Protein AF-A0A3B0Y529-F1 (afdb_monomer_lite)

InterPro domains:
  IPR025311 Domain of unknown function DUF4166 [PF13761] (32-137)

Secondary structure (DSSP, 8-state):
------PPP-------HHHHHHHHHGGGGGGS-HHHHHHHTS-PBTTB-EEEEEEEEEE---HHHHHHHHHHHHHHTTSS----EEEEEEEEEEEE-TT--PEEEEEEE--TTSPPEEEEEEEEE-TTS-EEEEE--

pLDDT: mean 85.36, std 16.13, range [35.28, 98.12]

Structure (mmCIF, N/CA/C/O backbone):
data_AF-A0A3B0Y529-F1
#
_entry.id   AF-A0A3B0Y529-F1
#
loop_
_atom_site.group_PDB
_atom_site.id
_atom_site.type_symbol
_atom_site.label_atom_id
_atom_site.label_alt_id
_atom_site.label_comp_id
_atom_site.label_asym_id
_atom_site.label_entity_id
_atom_site.label_seq_id
_atom_site.pdbx_PDB_ins_code
_atom_site.Cartn_x
_atom_site.Cartn_y
_atom_site.Cartn_z
_atom_site.occupancy
_atom_site.B_iso_or_equiv
_atom_site.auth_seq_id
_atom_site.auth_comp_id
_atom_site.auth_asym_id
_atom_site.auth_atom_id
_atom_site.pdbx_PDB_model_num
ATOM 1 N N . MET A 1 1 ? -12.968 -4.642 52.855 1.00 40.06 1 MET A N 1
ATOM 2 C CA . MET A 1 1 ? -12.177 -4.192 51.692 1.00 40.06 1 MET A CA 1
ATOM 3 C C . MET A 1 1 ? -12.704 -4.955 50.492 1.00 40.06 1 MET A C 1
ATOM 5 O O . MET A 1 1 ? -12.480 -6.152 50.424 1.00 40.06 1 MET A O 1
ATOM 9 N N . ASN A 1 2 ? -13.496 -4.308 49.635 1.00 35.38 2 ASN A N 1
ATOM 10 C CA . ASN A 1 2 ? -13.978 -4.926 48.401 1.00 35.38 2 ASN A CA 1
ATOM 11 C C . ASN A 1 2 ? -12.919 -4.696 47.325 1.00 35.38 2 ASN A C 1
ATOM 13 O O . ASN A 1 2 ? -12.837 -3.607 46.757 1.00 35.38 2 ASN A O 1
ATOM 17 N N . GLU A 1 3 ? -12.084 -5.702 47.080 1.00 35.28 3 GLU A N 1
ATOM 18 C CA . GLU A 1 3 ? -11.206 -5.716 45.917 1.00 35.28 3 GLU A CA 1
ATOM 19 C C . GLU A 1 3 ? -12.074 -5.874 44.671 1.00 35.28 3 GLU A C 1
ATOM 21 O O . GLU A 1 3 ? -12.648 -6.925 44.396 1.00 35.28 3 GLU A O 1
ATOM 26 N N . THR A 1 4 ? -12.221 -4.776 43.937 1.00 38.34 4 THR A N 1
ATOM 27 C CA . THR A 1 4 ? -12.821 -4.805 42.607 1.00 38.34 4 THR A CA 1
ATOM 28 C C . THR A 1 4 ? -11.757 -5.381 41.684 1.00 38.34 4 THR A C 1
ATOM 30 O O . THR A 1 4 ? -10.865 -4.658 41.238 1.00 38.34 4 THR A O 1
ATOM 33 N N . VAL A 1 5 ? -11.804 -6.693 41.454 1.00 41.91 5 VAL A N 1
ATOM 34 C CA . VAL A 1 5 ? -10.993 -7.347 40.425 1.00 41.91 5 VAL A CA 1
ATOM 35 C C . VAL A 1 5 ? -11.434 -6.755 39.089 1.00 41.91 5 VAL A C 1
ATOM 37 O O . VAL A 1 5 ? -12.490 -7.093 38.562 1.00 41.91 5 VAL A O 1
ATOM 40 N N . ARG A 1 6 ? -10.662 -5.796 38.571 1.00 41.47 6 ARG A N 1
ATOM 41 C CA . ARG A 1 6 ? -10.779 -5.377 37.176 1.00 41.47 6 ARG A CA 1
ATOM 42 C C . ARG A 1 6 ? -10.318 -6.564 36.344 1.00 41.47 6 ARG A C 1
ATOM 44 O O . ARG A 1 6 ? -9.131 -6.885 36.364 1.00 41.47 6 ARG A O 1
ATOM 51 N N . GLU A 1 7 ? -11.252 -7.217 35.660 1.00 37.94 7 GLU A N 1
ATOM 52 C CA . GLU A 1 7 ? -10.909 -8.143 34.584 1.00 37.94 7 GLU A CA 1
ATOM 53 C C . GLU A 1 7 ? -9.911 -7.445 33.649 1.00 37.94 7 GLU A C 1
ATOM 55 O O . GLU A 1 7 ? -10.130 -6.281 33.282 1.00 37.94 7 GLU A O 1
ATOM 60 N N . PRO A 1 8 ? -8.784 -8.091 33.300 1.00 41.28 8 PRO A N 1
ATOM 61 C CA . PRO A 1 8 ? -7.896 -7.539 32.298 1.00 41.28 8 PRO A CA 1
ATOM 62 C C . PRO A 1 8 ? -8.704 -7.393 31.010 1.00 41.28 8 PRO A C 1
ATOM 64 O O . PRO A 1 8 ? -9.322 -8.352 30.550 1.00 41.28 8 PRO A O 1
ATOM 67 N N . ALA A 1 9 ? -8.724 -6.176 30.461 1.00 43.22 9 ALA A N 1
ATOM 68 C CA . ALA A 1 9 ? -9.274 -5.918 29.141 1.00 43.22 9 ALA A CA 1
ATOM 69 C C . ALA A 1 9 ? -8.711 -6.966 28.178 1.00 43.22 9 ALA A C 1
ATOM 71 O O . ALA A 1 9 ? -7.497 -7.167 28.127 1.00 43.22 9 ALA A O 1
ATOM 72 N N . ASP A 1 10 ? -9.612 -7.657 27.491 1.00 40.00 10 ASP A N 1
ATOM 73 C CA . ASP A 1 10 ? -9.324 -8.719 26.543 1.00 40.00 10 ASP A CA 1
ATOM 74 C C . ASP A 1 10 ? -8.161 -8.330 25.607 1.00 40.00 10 ASP A C 1
ATOM 76 O O . ASP A 1 10 ? -8.292 -7.480 24.728 1.00 40.00 10 ASP A O 1
ATOM 80 N N . LEU A 1 11 ? -6.990 -8.927 25.844 1.00 44.16 11 LEU A N 1
ATOM 81 C CA . LEU A 1 11 ? -5.761 -8.735 25.068 1.00 44.16 11 LEU A CA 1
ATOM 82 C C . LEU A 1 11 ? -5.727 -9.628 23.811 1.00 44.16 11 LEU A C 1
ATOM 84 O O . LEU A 1 11 ? -4.655 -9.825 23.242 1.00 44.16 11 LEU A O 1
ATOM 88 N N . SER A 1 12 ? -6.853 -10.216 23.384 1.00 43.41 12 SER A N 1
ATOM 89 C CA . SER A 1 12 ? -6.841 -11.343 22.436 1.00 43.41 12 SER A CA 1
ATOM 90 C C . SER A 1 12 ? -7.343 -11.068 21.014 1.00 43.41 12 SER A C 1
ATOM 92 O O . SER A 1 12 ? -7.465 -12.008 20.228 1.00 43.41 12 SER A O 1
ATOM 94 N N . ALA A 1 13 ? -7.549 -9.811 20.620 1.00 54.84 13 ALA A N 1
ATOM 95 C CA . ALA A 1 13 ? -7.731 -9.470 19.210 1.00 54.84 13 ALA A CA 1
ATOM 96 C C . ALA A 1 13 ? -6.496 -8.725 18.699 1.00 54.84 13 ALA A C 1
ATOM 98 O O . ALA A 1 13 ? -6.337 -7.524 18.925 1.00 54.84 13 ALA A O 1
ATOM 99 N N . ASP A 1 14 ? -5.602 -9.445 18.014 1.00 60.47 14 ASP A N 1
ATOM 100 C CA . ASP A 1 14 ? -4.580 -8.792 17.199 1.00 60.47 14 ASP A CA 1
ATOM 101 C C . ASP A 1 14 ? -5.276 -7.790 16.264 1.00 60.47 14 ASP A C 1
ATOM 103 O O . ASP A 1 14 ? -6.244 -8.160 15.594 1.00 60.47 14 ASP A O 1
ATOM 107 N N . PRO A 1 15 ? -4.810 -6.532 16.190 1.00 67.25 15 PRO A N 1
ATOM 108 C CA . PRO A 1 15 ? -5.450 -5.520 15.365 1.00 67.25 15 PRO A CA 1
ATOM 109 C C . PRO A 1 15 ? -5.466 -5.980 13.913 1.00 67.25 15 PRO A C 1
ATOM 111 O O . PRO A 1 15 ? -4.428 -6.337 13.339 1.00 67.25 15 PRO A O 1
ATOM 114 N N . SER A 1 16 ? -6.649 -5.934 13.311 1.00 76.62 16 SER A N 1
ATOM 115 C CA . SER A 1 16 ? -6.834 -6.336 11.930 1.00 76.62 16 SER A CA 1
ATOM 116 C C . SER A 1 16 ? -7.321 -5.201 11.040 1.00 76.62 16 SER A C 1
ATOM 118 O O . SER A 1 16 ? -8.080 -4.320 11.447 1.00 76.62 16 SER A O 1
ATOM 120 N N . GLU A 1 17 ? -6.878 -5.229 9.782 1.00 80.81 17 GLU A N 1
ATOM 121 C CA . GLU A 1 17 ? -7.249 -4.221 8.787 1.00 80.81 17 GLU A CA 1
ATOM 122 C C . GLU A 1 17 ? -8.765 -4.194 8.553 1.00 80.81 17 GLU A C 1
ATOM 124 O O . GLU A 1 17 ? -9.363 -3.124 8.439 1.00 80.81 17 GLU A O 1
ATOM 129 N N . GLY A 1 18 ? -9.398 -5.370 8.547 1.00 83.62 18 GLY A N 1
ATOM 130 C CA . GLY A 1 18 ? -10.842 -5.499 8.415 1.00 83.62 18 GLY A CA 1
ATOM 131 C C . GLY A 1 18 ? -11.620 -4.920 9.582 1.00 83.62 18 GLY A C 1
ATOM 132 O O . GLY A 1 18 ? -12.622 -4.240 9.369 1.00 83.62 18 GLY A O 1
ATOM 133 N N . GLU A 1 19 ? -11.176 -5.154 10.818 1.00 85.31 19 GLU A N 1
ATOM 134 C CA . GLU A 1 19 ? -11.811 -4.559 11.999 1.00 85.31 19 GLU A CA 1
ATOM 135 C C . GLU A 1 19 ? -11.679 -3.048 12.012 1.00 85.31 19 GLU A C 1
ATOM 137 O O . GLU A 1 19 ? -12.671 -2.370 12.281 1.00 85.31 19 GLU A O 1
ATOM 142 N N . LEU A 1 20 ? -10.503 -2.527 11.655 1.00 85.69 20 LEU A N 1
ATOM 143 C CA . LEU A 1 20 ? -10.27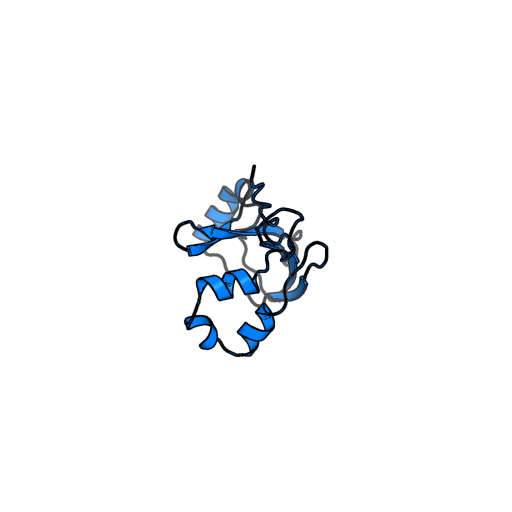9 -1.092 11.549 1.00 85.69 20 LEU A CA 1
ATOM 144 C C . LEU A 1 20 ? -11.245 -0.455 10.540 1.00 85.69 20 LEU A C 1
ATOM 146 O O . LEU A 1 20 ? -11.944 0.502 10.874 1.00 85.69 20 LEU A O 1
ATOM 150 N N . PHE A 1 21 ? -11.347 -1.006 9.325 1.00 88.88 21 PHE A N 1
ATOM 151 C CA . PHE A 1 21 ? -12.258 -0.464 8.314 1.00 88.88 21 PHE A CA 1
ATOM 152 C C . PHE A 1 21 ? -13.728 -0.629 8.679 1.00 88.88 21 PHE A C 1
ATOM 154 O O . PHE A 1 21 ? -14.506 0.302 8.484 1.00 88.88 21 PHE A O 1
ATOM 161 N N . ARG A 1 22 ? -14.121 -1.775 9.238 1.00 89.38 22 ARG A N 1
ATOM 162 C CA . ARG A 1 22 ? -15.500 -2.016 9.676 1.00 89.38 22 ARG A CA 1
ATOM 163 C C . ARG A 1 22 ? -15.910 -1.064 10.797 1.00 89.38 22 ARG A C 1
ATOM 165 O O . ARG A 1 22 ? -17.022 -0.547 10.762 1.00 89.38 22 ARG A O 1
ATOM 172 N N . LYS A 1 23 ? -15.016 -0.798 11.756 1.00 89.19 23 LYS A N 1
ATOM 173 C CA . LYS A 1 23 ? -15.240 0.181 12.828 1.00 89.19 23 LYS A CA 1
ATOM 174 C C . LYS A 1 23 ? -15.479 1.578 12.253 1.00 89.19 23 LYS A C 1
ATOM 176 O O . LYS A 1 23 ? -16.444 2.229 12.633 1.00 89.19 23 LYS A O 1
ATOM 181 N N . ILE A 1 24 ? -14.618 2.014 11.335 1.00 89.31 24 ILE A N 1
ATOM 182 C CA . ILE A 1 24 ? -14.621 3.392 10.825 1.00 89.31 24 ILE A CA 1
ATOM 183 C C . ILE A 1 24 ? -15.755 3.644 9.831 1.00 89.31 24 ILE A C 1
ATOM 185 O O . ILE A 1 24 ? -16.381 4.697 9.869 1.00 89.31 24 ILE A O 1
ATOM 189 N N . LEU A 1 25 ? -16.065 2.677 8.967 1.00 90.88 25 LEU A N 1
ATOM 190 C CA . LEU A 1 25 ? -17.178 2.800 8.025 1.00 90.88 25 LEU A CA 1
ATOM 191 C C . LEU A 1 25 ? -18.545 2.625 8.699 1.00 90.88 25 LEU A C 1
ATOM 193 O O . LEU A 1 25 ? -19.547 3.128 8.188 1.00 90.88 25 LEU A O 1
ATOM 197 N N . GLY A 1 26 ? -18.615 1.910 9.826 1.00 91.56 26 GLY A N 1
ATOM 198 C CA . GLY A 1 26 ? -19.859 1.689 10.559 1.00 91.56 26 GLY A CA 1
ATOM 199 C C . GLY A 1 26 ? -20.960 1.117 9.660 1.00 91.56 26 GLY A C 1
ATOM 200 O O . GLY A 1 26 ? -20.781 0.082 9.018 1.00 91.56 26 GLY A O 1
ATOM 201 N N . ALA A 1 27 ? -22.102 1.805 9.583 1.00 93.44 27 ALA A N 1
ATOM 202 C CA . ALA A 1 27 ? -23.242 1.384 8.763 1.00 93.44 27 ALA A CA 1
ATOM 203 C C . ALA A 1 27 ? -22.941 1.356 7.250 1.00 93.44 27 ALA A C 1
ATOM 205 O O . ALA A 1 27 ? -23.529 0.555 6.521 1.00 93.44 27 ALA A O 1
ATOM 206 N N . GLU A 1 28 ? -21.997 2.174 6.772 1.00 94.75 28 GLU A N 1
ATOM 207 C CA . GLU A 1 28 ? -21.620 2.228 5.354 1.00 94.75 28 GLU A CA 1
ATOM 208 C C . GLU A 1 28 ? -20.869 0.968 4.900 1.00 94.75 28 GLU A C 1
ATOM 210 O O . GLU A 1 28 ? -20.839 0.668 3.708 1.00 94.75 28 GLU A O 1
ATOM 215 N N . TRP A 1 29 ? -20.329 0.177 5.838 1.00 93.25 29 TRP A N 1
ATOM 216 C CA . TRP A 1 29 ? -19.670 -1.100 5.547 1.00 93.25 29 TRP A CA 1
ATOM 217 C C . TRP A 1 29 ? -20.547 -2.033 4.706 1.00 93.25 29 TRP A C 1
ATOM 219 O O . TRP A 1 29 ? -20.074 -2.650 3.753 1.00 93.25 29 TRP A O 1
ATOM 229 N N . GLN A 1 30 ? -21.842 -2.100 5.025 1.00 93.56 30 GLN A N 1
ATOM 230 C CA . GLN A 1 30 ? -22.787 -2.999 4.358 1.00 93.56 30 GLN A CA 1
ATOM 231 C C . GLN A 1 30 ? -23.083 -2.597 2.910 1.00 93.56 30 GLN A C 1
ATOM 233 O O . GLN A 1 30 ? -23.591 -3.410 2.142 1.00 93.56 30 GLN A O 1
ATOM 238 N N . LYS A 1 31 ? -22.748 -1.362 2.516 1.00 95.81 31 LYS A N 1
ATOM 239 C CA . LYS A 1 31 ? -22.905 -0.888 1.135 1.00 95.81 31 LYS A CA 1
ATOM 240 C C . LYS A 1 31 ? -21.741 -1.303 0.233 1.00 95.81 31 LYS A C 1
ATOM 242 O O . LYS A 1 31 ? -21.847 -1.179 -0.984 1.00 95.81 31 LYS A O 1
ATOM 247 N N . LEU A 1 32 ? -20.629 -1.778 0.801 1.00 94.31 32 LEU A N 1
ATOM 248 C CA . LEU A 1 32 ? -19.505 -2.290 0.022 1.00 94.31 32 LEU A CA 1
ATOM 249 C C . LEU A 1 32 ? -19.884 -3.597 -0.680 1.00 94.31 32 LEU A C 1
ATOM 251 O O . LEU A 1 32 ? -20.605 -4.424 -0.123 1.00 94.31 32 LEU A O 1
ATOM 255 N N . HIS A 1 33 ? -19.323 -3.822 -1.869 1.00 96.06 33 HIS A N 1
ATOM 256 C CA . HIS A 1 33 ? -19.468 -5.093 -2.580 1.00 96.06 33 HIS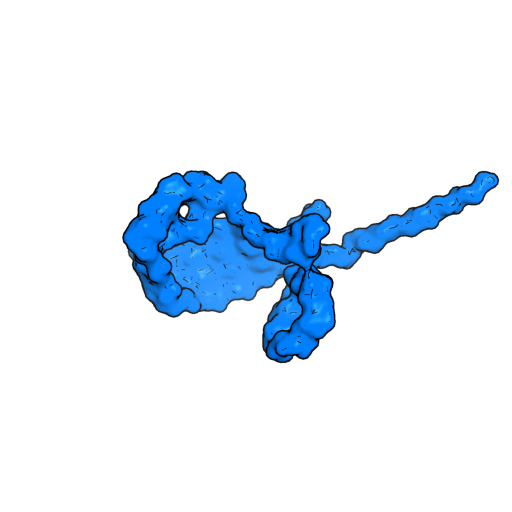 A CA 1
ATOM 257 C C . HIS A 1 33 ? -19.022 -6.273 -1.699 1.00 96.06 33 HIS A C 1
ATOM 259 O O . HIS A 1 33 ? -18.035 -6.166 -0.964 1.00 96.06 33 HIS A O 1
ATOM 265 N N . THR A 1 34 ? -19.708 -7.413 -1.798 1.00 93.25 34 THR A N 1
ATOM 266 C CA . THR A 1 34 ? -19.460 -8.601 -0.959 1.00 93.25 34 THR A CA 1
ATOM 267 C C . THR A 1 34 ? -18.013 -9.075 -1.025 1.00 93.25 34 THR A C 1
ATOM 269 O O . THR A 1 34 ? -17.449 -9.468 -0.009 1.00 93.25 34 THR A O 1
ATOM 272 N N . ASP A 1 35 ? -17.374 -8.957 -2.187 1.00 92.56 35 ASP A N 1
ATOM 273 C CA . ASP A 1 35 ? -15.969 -9.343 -2.364 1.00 92.56 35 ASP A CA 1
ATOM 274 C C . ASP A 1 35 ? -15.006 -8.443 -1.583 1.00 92.56 35 ASP A C 1
ATOM 276 O O . ASP A 1 35 ? -13.986 -8.913 -1.076 1.00 92.56 35 ASP A O 1
ATOM 280 N N . ILE A 1 36 ? -15.332 -7.154 -1.436 1.00 89.81 36 ILE A N 1
ATOM 281 C CA . ILE A 1 36 ? -14.542 -6.222 -0.624 1.00 89.81 36 ILE A CA 1
ATOM 282 C C . ILE A 1 36 ? -14.674 -6.615 0.846 1.00 89.81 36 ILE A C 1
ATOM 284 O O . ILE A 1 36 ? -13.664 -6.755 1.537 1.00 89.81 36 ILE A O 1
ATOM 288 N N . GLN A 1 37 ? -15.905 -6.861 1.302 1.00 91.12 37 GLN A N 1
ATOM 289 C CA . GLN A 1 37 ? -16.160 -7.303 2.671 1.00 91.12 37 GLN A CA 1
ATOM 290 C C . GLN A 1 37 ? -15.438 -8.627 2.969 1.00 91.12 37 GLN A C 1
ATOM 292 O O . GLN A 1 37 ? -14.733 -8.737 3.970 1.00 91.12 37 GLN A O 1
ATOM 297 N N . ALA A 1 38 ? -15.540 -9.611 2.070 1.00 89.12 38 ALA A N 1
ATOM 298 C CA . ALA A 1 38 ? -14.916 -10.924 2.211 1.00 89.12 38 ALA A CA 1
ATOM 299 C C . ALA A 1 38 ? -13.382 -10.860 2.190 1.00 89.12 38 ALA A C 1
ATOM 301 O O . ALA A 1 38 ? -12.719 -11.580 2.940 1.00 89.12 38 ALA A O 1
ATOM 302 N N . ARG A 1 39 ? -12.796 -9.986 1.361 1.00 86.75 39 ARG A N 1
ATOM 303 C CA . ARG A 1 39 ? -11.347 -9.752 1.346 1.00 86.75 39 ARG A CA 1
ATOM 304 C C . ARG A 1 39 ? -10.864 -9.248 2.701 1.00 86.75 39 ARG A C 1
ATOM 306 O O . ARG A 1 39 ? -9.870 -9.755 3.210 1.00 86.75 39 ARG A O 1
ATOM 313 N N . PHE A 1 40 ? -11.558 -8.268 3.264 1.00 87.12 40 PHE A N 1
ATOM 314 C CA . PHE A 1 40 ? -11.169 -7.645 4.524 1.00 87.12 40 PHE A CA 1
ATOM 315 C C . PHE A 1 40 ? -11.603 -8.431 5.763 1.00 87.12 40 PHE A C 1
ATOM 317 O O . PHE A 1 40 ? -11.054 -8.198 6.826 1.00 87.12 40 PHE A O 1
ATOM 324 N N . ALA A 1 41 ? -12.497 -9.413 5.645 1.00 82.38 41 ALA A N 1
ATOM 325 C CA . ALA A 1 41 ? -12.751 -10.375 6.719 1.00 82.38 41 ALA A CA 1
ATOM 326 C C . ALA A 1 41 ? -11.526 -11.265 7.025 1.00 82.38 41 ALA A C 1
ATOM 328 O O . ALA A 1 41 ? -11.468 -11.903 8.076 1.00 82.38 41 ALA A O 1
ATOM 329 N N . LYS A 1 42 ? -10.544 -11.328 6.112 1.00 77.31 42 LYS A N 1
ATOM 330 C CA . LYS A 1 42 ? -9.273 -12.025 6.330 1.00 77.31 42 LYS A CA 1
ATOM 331 C C . LYS A 1 42 ? -8.320 -11.108 7.084 1.00 77.31 42 LYS A C 1
ATOM 333 O O . LYS A 1 42 ? -7.840 -10.114 6.542 1.00 77.31 42 LYS A O 1
ATOM 338 N N . ASN A 1 43 ? -8.011 -11.489 8.315 1.00 68.12 43 ASN A N 1
ATOM 339 C CA . ASN A 1 43 ? -7.233 -10.668 9.227 1.00 68.12 43 ASN A CA 1
ATOM 340 C C . ASN A 1 43 ? -5.794 -11.190 9.347 1.00 68.12 43 ASN A C 1
ATOM 342 O O . ASN A 1 43 ? -5.610 -12.380 9.619 1.00 68.12 43 ASN A O 1
ATOM 346 N N . PRO A 1 44 ? -4.766 -10.338 9.164 1.00 70.00 44 PRO A N 1
ATOM 347 C CA . PRO A 1 44 ? -3.427 -10.684 9.611 1.00 70.00 44 PRO A CA 1
ATOM 348 C C . PRO A 1 44 ? -3.443 -10.745 11.143 1.00 70.00 44 PRO A C 1
ATOM 350 O O . PRO A 1 44 ? -3.844 -9.784 11.793 1.00 70.00 44 PRO A O 1
ATOM 353 N N . SER A 1 45 ? -3.016 -11.864 11.719 1.00 68.06 45 SER A N 1
ATOM 354 C CA . SER A 1 45 ? -2.744 -11.955 13.159 1.00 68.06 45 SER A CA 1
ATOM 355 C C . SER A 1 45 ? -1.236 -11.857 13.392 1.00 68.06 45 SER A C 1
ATOM 357 O O . SER A 1 45 ? -0.442 -12.018 12.454 1.00 68.06 45 SER A O 1
ATOM 359 N N . ALA A 1 46 ? -0.801 -11.610 14.626 1.00 71.25 46 ALA A N 1
ATOM 360 C CA . ALA A 1 46 ? 0.612 -11.644 14.968 1.00 71.25 46 ALA A CA 1
ATOM 361 C C . ALA A 1 46 ? 1.201 -13.006 14.552 1.00 71.25 46 ALA A C 1
ATOM 363 O O . ALA A 1 46 ? 0.668 -14.070 14.867 1.00 71.25 46 ALA A O 1
ATOM 364 N N . GLY A 1 47 ? 2.269 -12.970 13.749 1.00 75.69 47 GLY A N 1
ATOM 365 C CA . GLY A 1 47 ? 2.907 -14.171 13.198 1.00 75.69 47 GLY A CA 1
ATOM 366 C C . GLY A 1 47 ? 2.195 -14.834 12.007 1.00 75.69 47 GLY A C 1
ATOM 367 O O . GLY A 1 47 ? 2.741 -15.787 11.456 1.00 75.69 47 GLY A O 1
ATOM 368 N N . LYS A 1 48 ? 1.035 -14.333 11.556 1.00 85.06 48 LYS A N 1
ATOM 369 C CA . LYS A 1 48 ? 0.319 -14.823 10.360 1.00 85.06 48 LYS A CA 1
ATOM 370 C C . LYS A 1 48 ? 0.112 -13.695 9.338 1.00 85.06 48 LYS A C 1
ATOM 372 O O . LYS A 1 48 ? -0.998 -13.178 9.203 1.00 85.06 48 LYS A O 1
ATOM 377 N N . PRO A 1 49 ? 1.176 -13.281 8.628 1.00 89.50 49 PRO A N 1
ATOM 378 C CA . PRO A 1 49 ? 1.066 -12.278 7.577 1.00 89.50 49 PRO A CA 1
ATOM 379 C C . PRO A 1 49 ? 0.218 -12.779 6.401 1.00 89.50 49 PRO A C 1
ATOM 381 O O . PRO A 1 49 ? 0.256 -13.956 6.040 1.00 89.50 49 PRO A O 1
ATOM 384 N N . LEU A 1 50 ? -0.498 -11.857 5.762 1.00 90.50 50 LEU A N 1
ATOM 385 C CA . LEU A 1 50 ? -1.151 -12.084 4.478 1.00 90.50 50 LEU A CA 1
ATOM 386 C C . LEU A 1 50 ? -0.192 -11.698 3.353 1.00 90.50 50 LEU A C 1
ATOM 388 O O . LEU A 1 50 ? 0.395 -10.615 3.383 1.00 90.50 50 LEU A O 1
ATOM 392 N N . TYR A 1 51 ? -0.077 -12.560 2.348 1.00 93.06 51 TYR A N 1
ATOM 393 C CA . TYR A 1 51 ? 0.746 -12.321 1.166 1.00 93.06 51 TYR A CA 1
ATOM 394 C C . TYR A 1 51 ? -0.130 -12.185 -0.069 1.00 93.06 51 TYR A C 1
ATOM 396 O O . TYR A 1 51 ? -0.999 -13.018 -0.328 1.00 93.06 51 TYR A O 1
ATOM 404 N N . TYR A 1 52 ? 0.136 -11.142 -0.842 1.00 93.56 52 TYR A N 1
ATOM 405 C CA . TYR A 1 52 ? -0.464 -10.909 -2.141 1.00 93.56 52 TYR A CA 1
ATOM 406 C C . TYR A 1 52 ? 0.653 -10.792 -3.168 1.00 93.56 52 TYR A C 1
ATOM 408 O O . TYR A 1 52 ? 1.567 -9.989 -2.997 1.00 93.56 52 TYR A O 1
ATOM 416 N N . THR A 1 53 ? 0.540 -11.550 -4.250 1.00 96.38 53 THR A N 1
ATOM 417 C CA . THR A 1 53 ? 1.412 -11.434 -5.418 1.00 96.38 53 THR A CA 1
ATOM 418 C C . THR A 1 53 ? 0.547 -11.079 -6.611 1.00 96.38 53 THR A C 1
ATOM 420 O O . THR A 1 53 ? -0.551 -11.612 -6.783 1.00 96.38 53 THR A O 1
ATOM 423 N N . GLY A 1 54 ? 1.031 -10.160 -7.432 1.00 96.69 54 GLY A N 1
ATOM 424 C CA . GLY A 1 54 ? 0.324 -9.728 -8.622 1.00 96.69 54 GLY A CA 1
ATOM 425 C C . GLY A 1 54 ? 1.225 -8.975 -9.584 1.00 96.69 54 GLY A C 1
ATOM 426 O O . GLY A 1 54 ? 2.453 -8.986 -9.476 1.00 96.69 54 GLY A O 1
ATOM 427 N N . LYS A 1 55 ? 0.585 -8.308 -10.539 1.00 97.81 55 LYS A N 1
ATOM 428 C CA . LYS A 1 55 ? 1.232 -7.493 -11.563 1.00 97.81 55 LYS A CA 1
ATOM 429 C C . LYS A 1 55 ? 0.627 -6.096 -11.516 1.00 97.81 55 LYS A C 1
ATOM 431 O O . LYS A 1 55 ? -0.596 -5.967 -11.487 1.00 97.81 55 LYS A O 1
ATOM 436 N N . LEU A 1 56 ? 1.464 -5.064 -11.498 1.00 97.19 56 LEU A N 1
ATOM 437 C CA . LEU A 1 56 ? 1.008 -3.695 -11.706 1.00 97.19 56 LEU A CA 1
ATOM 438 C C . LEU A 1 56 ? 0.952 -3.446 -13.211 1.00 97.19 56 LEU A C 1
ATOM 440 O O . LEU A 1 56 ? 1.970 -3.583 -13.886 1.00 97.19 56 LEU A O 1
ATOM 444 N N . SER A 1 57 ? -0.225 -3.109 -13.734 1.00 97.81 57 SER A N 1
ATOM 445 C CA . SER A 1 57 ? -0.405 -2.857 -15.166 1.00 97.81 57 SER A CA 1
ATOM 446 C C . SER A 1 57 ? 0.288 -1.574 -15.606 1.00 97.81 57 SER A C 1
ATOM 448 O O . SER A 1 57 ? 0.937 -1.559 -16.642 1.00 97.81 57 SER A O 1
ATOM 450 N N . GLU A 1 58 ? 0.194 -0.509 -14.811 1.00 97.75 58 GLU A N 1
ATOM 451 C CA . GLU A 1 58 ? 0.676 0.810 -15.206 1.00 97.75 58 GLU A CA 1
ATOM 452 C C . GLU A 1 58 ? 1.161 1.622 -14.002 1.00 97.75 58 GLU A C 1
ATOM 454 O O . GLU A 1 58 ? 0.486 1.715 -12.976 1.00 97.75 58 GLU A O 1
ATOM 459 N N . LEU A 1 59 ? 2.328 2.245 -14.156 1.00 96.44 59 LEU A N 1
ATOM 460 C CA . LEU A 1 59 ? 2.888 3.238 -13.255 1.00 96.44 59 LEU A CA 1
ATOM 461 C C . LEU A 1 59 ? 3.221 4.494 -14.057 1.00 96.44 59 LEU A C 1
ATOM 463 O O . LEU A 1 59 ? 4.098 4.475 -14.919 1.00 96.44 59 LEU A O 1
ATOM 467 N N . ASN A 1 60 ? 2.578 5.607 -13.717 1.00 96.06 60 ASN A N 1
ATOM 468 C CA . ASN A 1 60 ? 2.847 6.898 -14.335 1.00 96.06 60 ASN A CA 1
ATOM 469 C C . ASN A 1 60 ? 3.223 7.952 -13.303 1.00 96.06 60 ASN A C 1
ATOM 471 O O . ASN A 1 60 ? 2.629 8.062 -12.233 1.00 96.06 60 ASN A O 1
ATOM 475 N N . CYS A 1 61 ? 4.183 8.787 -13.680 1.00 94.88 61 CYS A N 1
ATOM 476 C CA . CYS A 1 61 ? 4.671 9.896 -12.891 1.00 94.88 61 CYS A CA 1
ATOM 477 C C . CYS A 1 61 ? 4.867 11.126 -13.790 1.00 94.88 61 CYS A C 1
ATOM 479 O O . CYS A 1 61 ? 5.567 11.086 -14.811 1.00 94.88 61 CYS A O 1
ATOM 481 N N . SER A 1 62 ? 4.252 12.249 -13.410 1.00 96.31 62 SER A N 1
ATOM 482 C CA . SER A 1 62 ? 4.438 13.529 -14.101 1.00 96.31 62 SER A CA 1
ATOM 483 C C . SER A 1 62 ? 5.869 14.048 -13.917 1.00 96.31 62 SER A C 1
ATOM 485 O O . SER A 1 62 ? 6.584 13.627 -13.011 1.00 96.31 62 SER A O 1
ATOM 487 N N . LYS A 1 63 ? 6.310 15.005 -14.743 1.00 95.50 63 LYS A N 1
ATOM 488 C CA . LYS A 1 63 ? 7.658 15.594 -14.605 1.00 95.50 63 LYS A CA 1
ATOM 489 C C . LYS A 1 63 ? 7.892 16.190 -13.209 1.00 95.50 63 LYS A C 1
ATOM 491 O O . LYS A 1 63 ? 8.938 15.949 -12.614 1.00 95.50 63 LYS A O 1
ATOM 496 N N . MET A 1 64 ? 6.899 16.906 -12.675 1.00 96.00 64 MET A N 1
ATOM 497 C CA . MET A 1 64 ? 6.956 17.455 -11.316 1.00 96.00 64 MET A CA 1
ATOM 498 C C . MET A 1 64 ? 6.944 16.343 -10.258 1.00 96.00 64 MET A C 1
ATOM 500 O O . MET A 1 64 ? 7.717 16.391 -9.306 1.00 96.00 64 MET A O 1
ATOM 504 N N . GLY A 1 65 ? 6.129 15.301 -10.457 1.00 94.12 65 GLY A N 1
ATOM 505 C CA . GLY A 1 65 ? 6.105 14.132 -9.578 1.00 94.12 65 GLY A CA 1
ATOM 506 C C . GLY A 1 65 ? 7.455 13.419 -9.510 1.00 94.12 65 GLY A C 1
ATOM 507 O O . GLY A 1 65 ? 7.887 13.037 -8.425 1.00 94.12 65 GLY A O 1
ATOM 508 N N . LYS A 1 66 ? 8.170 13.313 -10.639 1.00 94.81 66 LYS A N 1
ATOM 509 C CA . LYS A 1 66 ? 9.518 12.726 -10.678 1.00 94.81 66 LYS A CA 1
ATOM 510 C C . LYS A 1 66 ? 10.489 13.541 -9.835 1.00 94.81 66 LYS A C 1
ATOM 512 O O . LYS A 1 66 ? 11.199 12.964 -9.017 1.00 94.81 66 LYS A O 1
ATOM 517 N N . LEU A 1 67 ? 10.485 14.867 -9.993 1.00 95.00 67 LEU A N 1
ATOM 518 C CA . LEU A 1 67 ? 11.328 15.758 -9.194 1.00 95.00 67 LEU A CA 1
ATOM 519 C C . LEU A 1 67 ? 11.052 15.585 -7.695 1.00 95.00 67 LEU A C 1
ATOM 521 O O . LEU A 1 67 ? 11.978 15.333 -6.928 1.00 95.00 67 LEU A O 1
ATOM 525 N N . MET A 1 68 ? 9.781 15.640 -7.292 1.00 93.88 68 MET A N 1
ATOM 526 C CA . MET A 1 68 ? 9.392 15.459 -5.891 1.00 93.88 68 MET A CA 1
ATOM 527 C C . MET A 1 68 ? 9.773 14.077 -5.357 1.00 93.88 68 MET A C 1
ATOM 529 O O . MET A 1 68 ? 10.286 13.975 -4.245 1.00 93.88 68 MET A O 1
ATOM 533 N N . GLY A 1 69 ? 9.581 13.018 -6.145 1.00 92.81 69 GLY A N 1
ATOM 534 C CA . GLY A 1 69 ? 9.963 11.662 -5.757 1.00 92.81 69 GLY A CA 1
ATOM 535 C C . GLY A 1 69 ? 11.467 11.520 -5.514 1.00 92.81 69 GLY A C 1
ATOM 536 O O . GLY A 1 69 ? 11.862 10.919 -4.520 1.00 92.81 69 GLY A O 1
ATOM 537 N N . TYR A 1 70 ? 12.313 12.134 -6.349 1.00 92.31 70 TYR A N 1
ATOM 538 C CA . TYR A 1 70 ? 13.763 12.138 -6.124 1.00 92.31 70 TYR A CA 1
ATOM 539 C C . TYR A 1 70 ? 14.170 12.942 -4.886 1.00 92.31 70 TYR A C 1
ATOM 541 O O . TYR A 1 70 ? 14.983 12.465 -4.097 1.00 92.31 70 TYR A O 1
ATOM 549 N N . LEU A 1 71 ? 13.592 14.131 -4.689 1.00 92.56 71 LEU A N 1
ATOM 550 C CA . LEU A 1 71 ? 13.909 14.990 -3.541 1.00 92.56 71 LEU A CA 1
ATOM 551 C C . LEU A 1 71 ? 13.507 14.353 -2.207 1.00 92.56 71 LEU A C 1
ATOM 553 O O . LEU A 1 71 ? 14.215 14.478 -1.212 1.00 92.56 71 LEU A O 1
ATOM 557 N N . THR A 1 72 ? 12.375 13.654 -2.189 1.00 90.69 72 THR A N 1
ATOM 558 C CA . THR A 1 72 ? 11.822 13.043 -0.972 1.00 90.69 72 THR A CA 1
ATOM 559 C C . THR A 1 72 ? 12.334 11.628 -0.719 1.00 90.69 72 THR A C 1
ATOM 561 O O . THR A 1 72 ? 12.105 11.087 0.363 1.00 90.69 72 THR A O 1
ATOM 564 N N . MET A 1 73 ? 13.064 11.026 -1.665 1.00 87.12 73 MET A N 1
ATOM 565 C CA . MET A 1 73 ? 13.516 9.633 -1.594 1.00 87.12 73 MET A CA 1
ATOM 566 C C . MET A 1 73 ? 14.203 9.249 -0.267 1.00 87.12 73 MET A C 1
ATOM 568 O O . MET A 1 73 ? 13.881 8.174 0.249 1.00 87.12 73 MET A O 1
ATOM 572 N N . PRO A 1 74 ? 15.067 10.095 0.341 1.00 85.19 74 PRO A N 1
ATOM 573 C CA . PRO A 1 74 ? 15.678 9.792 1.638 1.00 85.19 74 PRO A CA 1
ATOM 574 C C . PRO A 1 74 ? 14.675 9.710 2.800 1.00 85.19 74 PRO A C 1
ATOM 576 O O . PRO A 1 74 ? 14.897 8.950 3.736 1.00 85.19 74 PRO A O 1
ATOM 579 N N . MET A 1 75 ? 13.574 10.468 2.738 1.00 86.25 75 MET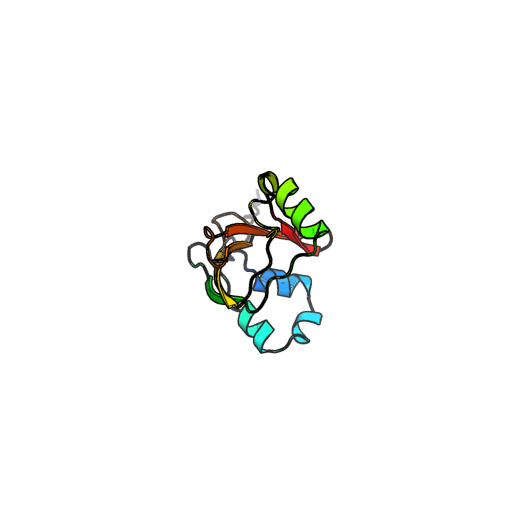 A N 1
ATOM 580 C CA . MET A 1 75 ? 12.578 10.578 3.812 1.00 86.25 75 MET A CA 1
ATOM 581 C C . MET A 1 75 ? 11.506 9.488 3.723 1.00 86.25 75 MET A C 1
ATOM 583 O O . MET A 1 75 ? 11.134 8.886 4.725 1.00 86.25 75 MET A O 1
ATOM 587 N N . ILE A 1 76 ? 11.008 9.213 2.514 1.00 84.00 76 ILE A N 1
ATOM 588 C CA . ILE A 1 76 ? 9.849 8.327 2.314 1.00 84.00 76 ILE A CA 1
ATOM 589 C C . ILE A 1 76 ? 10.200 6.975 1.684 1.00 84.00 76 ILE A C 1
ATOM 591 O O . ILE A 1 76 ? 9.303 6.203 1.350 1.00 84.00 76 ILE A O 1
ATOM 595 N N . LYS A 1 77 ? 11.500 6.681 1.522 1.00 81.50 77 LYS A N 1
ATOM 596 C CA . LYS A 1 77 ? 12.061 5.358 1.182 1.00 81.50 77 LYS A CA 1
ATOM 597 C C . LYS A 1 77 ? 11.328 4.635 0.042 1.00 81.50 77 LYS A C 1
ATOM 599 O O . LYS A 1 77 ? 11.059 3.444 0.126 1.00 81.50 77 LYS A O 1
ATOM 604 N N . GLY A 1 78 ? 11.006 5.355 -1.034 1.00 80.75 78 GLY A N 1
ATOM 605 C CA . GLY A 1 78 ? 10.372 4.778 -2.225 1.00 80.75 78 GLY A CA 1
ATOM 606 C C . GLY A 1 78 ? 8.840 4.744 -2.220 1.00 80.75 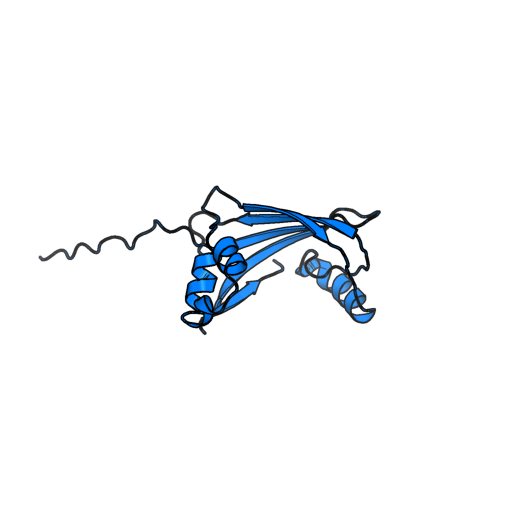78 GLY A C 1
ATOM 607 O O . GLY A 1 78 ? 8.267 4.167 -3.139 1.00 80.75 78 GLY A O 1
ATOM 608 N N . ALA A 1 79 ? 8.170 5.382 -1.251 1.00 87.75 79 ALA A N 1
ATOM 609 C CA . ALA A 1 79 ? 6.714 5.567 -1.289 1.00 87.75 79 ALA A CA 1
ATOM 610 C C . ALA A 1 79 ? 6.253 6.408 -2.497 1.00 87.75 79 ALA A C 1
ATOM 612 O O . ALA A 1 79 ? 5.188 6.154 -3.054 1.00 87.75 79 ALA A O 1
ATOM 613 N N . LEU A 1 80 ? 7.070 7.373 -2.939 1.00 91.75 80 LEU A N 1
ATOM 614 C CA . LEU A 1 80 ? 6.923 8.006 -4.251 1.00 91.75 80 LEU A CA 1
ATOM 615 C C . LEU A 1 80 ? 7.955 7.409 -5.203 1.00 91.75 80 LEU A C 1
ATOM 617 O O . LEU A 1 80 ? 9.159 7.551 -4.989 1.00 91.75 80 LEU A O 1
ATOM 621 N N . ILE A 1 81 ? 7.480 6.750 -6.260 1.00 93.69 81 ILE A N 1
ATOM 622 C CA . ILE A 1 81 ? 8.330 6.139 -7.282 1.00 93.69 81 ILE A CA 1
ATOM 623 C C . ILE A 1 81 ? 8.494 7.142 -8.438 1.00 93.69 81 ILE A C 1
ATOM 625 O O . ILE A 1 81 ? 7.530 7.382 -9.168 1.00 93.69 81 ILE A O 1
ATOM 629 N N . PRO A 1 82 ? 9.684 7.741 -8.649 1.00 94.69 82 PRO A N 1
ATOM 630 C CA . PRO A 1 82 ? 9.895 8.789 -9.653 1.00 94.69 82 PRO A CA 1
ATOM 631 C C . PRO A 1 82 ? 10.106 8.216 -11.067 1.00 94.69 82 PRO A C 1
ATOM 633 O O . PRO A 1 82 ? 10.979 8.653 -11.823 1.00 94.69 82 PRO A O 1
ATOM 636 N N . HIS A 1 83 ? 9.322 7.209 -11.447 1.00 95.06 83 HIS A N 1
ATOM 637 C CA . HIS A 1 83 ? 9.481 6.471 -12.696 1.00 95.06 83 HIS A CA 1
ATOM 638 C C . HIS A 1 83 ? 8.136 6.206 -13.362 1.00 95.06 83 HIS A C 1
ATOM 640 O O . HIS A 1 83 ? 7.101 6.188 -12.704 1.00 95.06 83 HIS A O 1
ATOM 646 N N . ASN A 1 84 ? 8.195 5.988 -14.675 1.00 96.44 84 ASN A N 1
ATOM 647 C CA . ASN A 1 84 ? 7.095 5.399 -15.421 1.00 96.44 84 ASN A CA 1
ATOM 648 C C . ASN A 1 84 ? 7.527 3.989 -15.798 1.00 96.44 84 ASN A C 1
ATOM 650 O O . ASN A 1 84 ? 8.689 3.797 -16.166 1.00 96.44 84 ASN A O 1
ATOM 654 N N . ASP A 1 85 ? 6.616 3.040 -15.691 1.00 97.62 85 ASP A N 1
ATOM 655 C CA . ASP A 1 85 ? 6.826 1.650 -16.078 1.00 97.62 85 ASP A CA 1
ATOM 656 C C . ASP A 1 85 ? 5.449 0.995 -16.236 1.00 97.62 85 ASP A C 1
ATOM 658 O O . ASP A 1 85 ? 4.426 1.579 -15.878 1.00 97.62 85 ASP A O 1
ATOM 662 N N . ALA A 1 86 ? 5.403 -0.211 -16.768 1.00 97.94 86 ALA A N 1
ATOM 663 C CA . ALA A 1 86 ? 4.167 -0.949 -16.948 1.00 97.94 86 ALA A CA 1
ATOM 664 C C . ALA A 1 86 ? 4.436 -2.434 -16.772 1.00 97.94 86 ALA A C 1
ATOM 666 O O . ALA A 1 86 ? 5.567 -2.889 -16.913 1.00 97.94 86 ALA A O 1
ATOM 667 N N . ASP A 1 87 ? 3.384 -3.187 -16.483 1.00 98.12 87 ASP A N 1
ATOM 668 C CA . ASP A 1 87 ? 3.401 -4.638 -16.583 1.00 98.12 87 ASP A CA 1
ATOM 669 C C . ASP A 1 87 ? 4.506 -5.349 -15.779 1.00 98.12 87 ASP A C 1
ATOM 671 O O . ASP A 1 87 ? 5.112 -6.309 -16.259 1.00 98.12 87 ASP A O 1
ATOM 675 N N . PHE A 1 88 ? 4.715 -4.962 -14.522 1.00 97.69 88 PHE A N 1
ATOM 676 C CA . PHE A 1 88 ? 5.775 -5.536 -13.689 1.00 97.69 88 PHE A CA 1
ATOM 677 C C . PHE A 1 88 ? 5.263 -6.187 -12.389 1.00 97.69 88 PHE A C 1
ATOM 679 O O . PHE A 1 88 ? 4.190 -5.829 -11.891 1.00 97.69 88 PHE A O 1
ATOM 686 N N . PRO A 1 89 ? 6.003 -7.155 -11.809 1.00 98.06 89 PRO A N 1
ATOM 687 C CA . PRO A 1 89 ? 5.571 -7.864 -10.606 1.00 98.06 89 PRO A CA 1
ATOM 688 C C . PRO A 1 89 ? 5.540 -6.979 -9.356 1.00 98.06 89 PRO A C 1
ATOM 690 O O . PRO A 1 89 ? 6.451 -6.174 -9.118 1.00 98.06 89 PRO A O 1
ATOM 693 N N . VAL A 1 90 ? 4.536 -7.213 -8.510 1.00 97.94 90 VAL A N 1
ATOM 694 C CA . VAL A 1 90 ? 4.401 -6.599 -7.185 1.00 97.94 90 VAL A CA 1
ATOM 695 C C . VAL A 1 90 ? 4.067 -7.66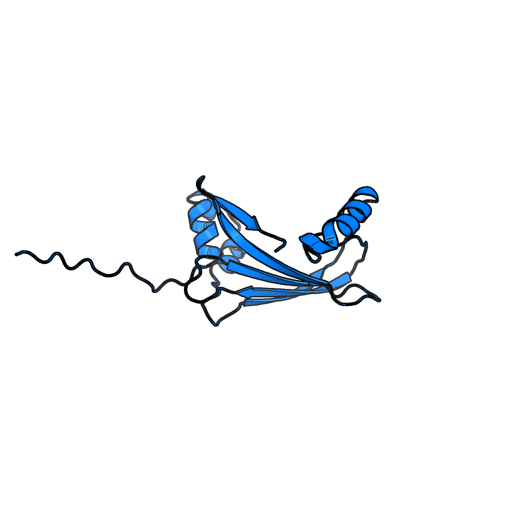2 -6.149 1.00 97.94 90 VAL A C 1
ATOM 697 O O . VAL A 1 90 ? 3.148 -8.455 -6.346 1.00 97.94 90 VAL A O 1
ATOM 700 N N . ASP A 1 91 ? 4.780 -7.620 -5.025 1.00 97.94 91 ASP A N 1
ATOM 701 C CA . ASP A 1 91 ? 4.423 -8.372 -3.822 1.00 97.94 91 ASP A CA 1
ATOM 702 C C . ASP A 1 91 ? 4.008 -7.416 -2.709 1.00 97.94 91 ASP A C 1
ATOM 704 O O . ASP A 1 91 ? 4.617 -6.360 -2.514 1.00 97.94 91 ASP A O 1
ATOM 708 N N . ILE A 1 92 ? 2.981 -7.802 -1.960 1.00 95.88 92 ILE A N 1
ATOM 709 C CA . ILE A 1 92 ? 2.487 -7.075 -0.797 1.00 95.88 92 ILE A CA 1
ATOM 710 C C . ILE A 1 92 ? 2.385 -8.047 0.369 1.00 95.88 92 ILE A C 1
ATOM 712 O O . ILE A 1 92 ? 1.700 -9.064 0.286 1.00 95.88 92 ILE A O 1
ATOM 716 N N . GLN A 1 93 ? 3.024 -7.696 1.476 1.00 95.00 93 GLN A N 1
ATOM 717 C CA . GLN A 1 93 ? 2.863 -8.370 2.753 1.00 95.00 93 GLN A CA 1
ATOM 718 C C . GLN A 1 93 ? 2.084 -7.455 3.694 1.00 95.00 93 GLN A C 1
ATOM 720 O O . GLN A 1 93 ? 2.500 -6.323 3.941 1.00 95.00 93 GLN A O 1
ATOM 725 N N . VAL A 1 94 ? 0.976 -7.948 4.239 1.00 92.31 94 VAL A N 1
ATOM 726 C CA . VAL A 1 94 ? 0.194 -7.260 5.273 1.00 92.31 94 VAL A CA 1
ATOM 727 C C . VAL A 1 94 ? 0.362 -8.019 6.581 1.00 92.31 94 VAL A C 1
ATOM 729 O O . VAL A 1 94 ? 0.151 -9.230 6.619 1.00 92.31 94 VAL A O 1
ATOM 732 N N . TYR A 1 95 ? 0.775 -7.338 7.645 1.00 90.75 95 TYR A N 1
ATOM 733 C CA . TYR A 1 95 ? 1.126 -7.990 8.903 1.00 90.75 95 TYR A CA 1
ATOM 734 C C . TYR A 1 95 ? 0.884 -7.095 10.118 1.00 90.75 95 TYR A C 1
ATOM 736 O O . TYR A 1 95 ? 0.940 -5.870 10.026 1.00 90.75 95 TYR A O 1
ATOM 744 N N . SER A 1 96 ? 0.680 -7.730 11.267 1.00 88.44 96 SER A N 1
ATOM 745 C CA . SER A 1 96 ? 0.595 -7.072 12.574 1.00 88.44 96 SER A CA 1
ATOM 746 C C . SER A 1 96 ? 1.833 -7.426 13.403 1.00 88.44 96 SER A C 1
ATOM 748 O O . SER A 1 96 ? 2.482 -8.452 13.169 1.00 88.44 96 SER A O 1
ATOM 750 N N . LYS A 1 97 ? 2.206 -6.559 14.349 1.00 86.69 97 LYS A N 1
ATOM 751 C CA . LYS A 1 97 ? 3.322 -6.801 15.278 1.00 86.69 97 LYS A CA 1
ATOM 752 C C . LYS A 1 97 ? 2.777 -7.080 16.683 1.00 86.69 97 LYS A C 1
ATOM 754 O O . LYS A 1 97 ? 1.780 -6.461 17.050 1.00 86.69 97 LYS A O 1
ATOM 759 N N . PRO A 1 98 ? 3.441 -7.931 17.488 1.00 84.50 98 PRO A N 1
ATOM 760 C CA . PRO A 1 98 ? 3.050 -8.142 18.880 1.00 84.50 98 PRO A CA 1
ATOM 761 C C . PRO A 1 98 ? 2.982 -6.818 19.648 1.00 84.50 98 PRO A C 1
ATOM 763 O O . PRO A 1 98 ? 3.885 -5.988 19.517 1.00 84.50 98 PRO A O 1
ATOM 766 N N . ASN A 1 99 ? 1.931 -6.632 20.451 1.00 83.25 99 ASN A N 1
ATOM 767 C CA . ASN A 1 99 ? 1.715 -5.443 21.289 1.00 83.25 99 ASN A CA 1
ATOM 768 C C . ASN A 1 99 ? 1.694 -4.107 20.518 1.00 83.25 99 ASN A C 1
ATOM 770 O O . ASN A 1 99 ? 2.013 -3.058 21.078 1.00 83.25 99 ASN A O 1
ATOM 774 N N . CYS A 1 100 ? 1.346 -4.121 19.229 1.00 84.25 100 CYS A N 1
ATOM 775 C CA . CYS A 1 100 ? 1.262 -2.918 18.409 1.00 84.25 100 CYS A CA 1
ATOM 776 C C . CYS A 1 100 ? -0.115 -2.846 17.747 1.00 84.25 100 CYS A C 1
ATOM 778 O O . CYS A 1 100 ? -0.414 -3.739 16.962 1.00 84.25 100 CYS A O 1
ATOM 780 N N . PRO A 1 101 ? -0.917 -1.789 17.983 1.00 82.69 101 PRO A N 1
ATOM 781 C CA . PRO A 1 101 ? -2.275 -1.670 17.446 1.00 82.69 101 PRO A CA 1
ATOM 782 C C . PRO A 1 101 ? -2.323 -1.348 15.937 1.00 82.69 101 PRO A C 1
ATOM 784 O O . PRO A 1 101 ? -3.394 -1.076 15.402 1.00 82.69 101 PRO A O 1
ATOM 787 N N . PHE A 1 102 ? -1.180 -1.310 15.244 1.00 89.12 102 PHE A N 1
ATOM 788 C CA . PHE A 1 102 ? -1.092 -0.878 13.848 1.00 89.12 102 PHE A CA 1
ATOM 789 C C . PHE A 1 102 ? -0.986 -2.065 12.896 1.00 89.12 102 PHE A C 1
ATOM 791 O O . PHE A 1 102 ? -0.277 -3.037 13.167 1.00 89.12 102 PHE A O 1
ATOM 798 N N . ILE A 1 103 ? -1.609 -1.923 11.728 1.00 89.12 103 ILE A N 1
ATOM 799 C CA . ILE A 1 103 ? -1.416 -2.842 10.606 1.00 89.12 103 ILE A CA 1
ATOM 800 C C . ILE A 1 103 ? -0.303 -2.303 9.715 1.00 89.12 103 ILE A C 1
ATOM 802 O O . ILE A 1 103 ? -0.365 -1.158 9.269 1.00 89.12 103 ILE A O 1
ATOM 806 N N . PHE A 1 104 ? 0.690 -3.135 9.419 1.00 92.31 104 PHE A N 1
ATOM 807 C CA . PHE A 1 104 ? 1.805 -2.812 8.538 1.00 92.31 104 PHE A CA 1
ATOM 808 C C . PHE A 1 104 ? 1.590 -3.403 7.147 1.00 92.31 104 PHE A C 1
ATOM 810 O O . PHE A 1 104 ? 1.082 -4.515 6.996 1.00 92.31 104 PHE A O 1
ATOM 817 N N . LYS A 1 105 ? 2.031 -2.674 6.121 1.00 93.56 105 LYS A N 1
ATOM 818 C CA . LYS A 1 105 ? 2.043 -3.136 4.732 1.00 93.56 105 LYS A CA 1
ATOM 819 C C . LYS A 1 105 ? 3.410 -2.902 4.126 1.00 93.56 105 LYS A C 1
ATOM 821 O O . LYS A 1 105 ? 3.813 -1.757 3.936 1.00 93.56 105 LYS A O 1
ATOM 826 N N . GLN A 1 106 ? 4.110 -3.974 3.790 1.00 95.06 106 GLN A N 1
ATOM 827 C CA . GLN A 1 106 ? 5.323 -3.904 2.989 1.00 95.06 106 GLN A CA 1
ATOM 828 C C . GLN A 1 106 ? 4.978 -4.184 1.533 1.00 95.06 106 GLN A C 1
ATOM 830 O O . GLN A 1 106 ? 4.251 -5.128 1.236 1.00 95.06 106 GLN A O 1
ATOM 835 N N . ARG A 1 107 ? 5.493 -3.358 0.626 1.00 95.88 107 ARG A N 1
ATOM 836 C CA . ARG A 1 107 ? 5.292 -3.503 -0.816 1.00 95.88 107 ARG A CA 1
ATOM 837 C C . ARG A 1 107 ? 6.644 -3.584 -1.504 1.00 95.88 107 ARG A C 1
ATOM 839 O O . ARG A 1 107 ? 7.531 -2.797 -1.175 1.00 95.88 107 ARG A O 1
ATOM 846 N N . ILE A 1 108 ? 6.787 -4.514 -2.443 1.00 96.75 108 ILE A N 1
ATOM 847 C CA . ILE A 1 108 ? 7.988 -4.702 -3.260 1.00 96.75 108 ILE A CA 1
ATOM 848 C C . ILE A 1 108 ? 7.589 -4.575 -4.728 1.00 96.75 108 ILE A C 1
ATOM 850 O O . ILE A 1 108 ? 6.847 -5.406 -5.247 1.00 96.75 108 ILE A O 1
ATOM 854 N N . TYR A 1 109 ? 8.111 -3.554 -5.400 1.00 96.75 109 TYR A N 1
ATOM 855 C CA . TYR A 1 109 ? 7.882 -3.272 -6.815 1.00 96.75 109 TYR A CA 1
ATOM 856 C C . TYR A 1 109 ? 9.129 -3.642 -7.619 1.00 96.75 109 TYR A C 1
ATOM 858 O O . TYR A 1 109 ? 10.218 -3.127 -7.353 1.00 96.75 109 TYR A O 1
ATOM 866 N N . ARG A 1 110 ? 8.987 -4.525 -8.613 1.00 97.62 110 ARG A N 1
ATOM 867 C CA . ARG A 1 110 ? 10.105 -5.010 -9.443 1.00 97.62 110 ARG A CA 1
ATOM 868 C C . ARG A 1 110 ? 10.065 -4.415 -10.846 1.00 97.62 110 ARG A C 1
ATOM 870 O O . ARG A 1 110 ? 9.834 -5.132 -11.811 1.00 97.62 110 ARG A O 1
ATOM 877 N N . LEU A 1 111 ? 10.281 -3.103 -10.924 1.00 97.00 111 LEU A N 1
ATOM 878 C CA . LEU A 1 111 ? 10.362 -2.361 -12.187 1.00 97.00 111 LEU A CA 1
ATOM 879 C C . LEU A 1 111 ? 11.423 -2.957 -13.125 1.00 97.00 111 LEU A C 1
ATOM 881 O O . LEU A 1 111 ? 12.444 -3.492 -12.678 1.00 97.00 111 LEU A O 1
ATOM 885 N N . HIS A 1 112 ? 11.210 -2.802 -14.427 1.00 97.38 112 HIS A N 1
ATOM 886 C CA . HIS A 1 112 ? 12.114 -3.297 -15.455 1.00 97.38 112 HIS A CA 1
ATOM 887 C C . HIS A 1 112 ? 13.473 -2.587 -15.392 1.00 97.38 112 HIS A C 1
ATOM 889 O O . HIS A 1 112 ? 13.559 -1.363 -15.267 1.00 97.38 112 HIS A O 1
ATOM 895 N N . SER A 1 113 ? 14.557 -3.362 -15.503 1.00 94.38 113 SER A N 1
ATOM 896 C CA . SER A 1 113 ? 15.943 -2.861 -15.548 1.00 94.38 113 SER A CA 1
ATOM 897 C C . SER A 1 113 ? 16.354 -2.007 -14.337 1.00 94.38 113 SER A C 1
ATOM 899 O O . SER A 1 113 ? 17.189 -1.105 -14.448 1.00 94.38 113 SER A O 1
ATOM 901 N N . ARG A 1 114 ? 15.760 -2.266 -13.164 1.00 93.06 114 ARG A N 1
ATOM 902 C CA . ARG A 1 114 ? 16.012 -1.531 -11.915 1.00 93.06 114 ARG A CA 1
ATOM 903 C C . ARG A 1 114 ? 16.105 -2.476 -10.725 1.00 93.06 114 ARG A C 1
ATOM 905 O O . ARG A 1 114 ? 15.625 -3.605 -10.758 1.00 93.06 114 ARG A O 1
ATOM 912 N N . LYS A 1 115 ? 16.723 -1.995 -9.643 1.00 94.25 115 LYS A N 1
ATOM 913 C CA . LYS A 1 115 ? 16.651 -2.690 -8.353 1.00 94.25 115 LYS A CA 1
ATOM 914 C C . LYS A 1 115 ? 15.211 -2.628 -7.824 1.00 94.25 115 LYS A C 1
ATOM 916 O O . LYS A 1 115 ? 14.567 -1.593 -8.013 1.00 94.25 115 LYS A O 1
ATOM 921 N N . PRO A 1 116 ? 14.723 -3.683 -7.144 1.00 95.38 116 PRO A N 1
ATOM 922 C CA . PRO A 1 116 ? 13.411 -3.651 -6.516 1.00 95.38 116 PRO A CA 1
ATOM 923 C C . PRO A 1 116 ? 13.280 -2.466 -5.559 1.00 95.38 116 PRO A C 1
ATOM 925 O O . PRO A 1 116 ? 14.181 -2.195 -4.763 1.00 95.38 116 PRO A O 1
ATOM 928 N N . ILE A 1 117 ? 12.148 -1.775 -5.640 1.00 93.88 117 ILE A N 1
ATOM 929 C CA . ILE A 1 117 ? 11.793 -0.703 -4.713 1.00 93.88 117 ILE A CA 1
ATOM 930 C C . ILE A 1 117 ? 10.935 -1.324 -3.622 1.00 93.88 117 ILE A C 1
ATOM 932 O O . ILE A 1 117 ? 9.914 -1.944 -3.917 1.00 93.88 117 ILE A O 1
ATOM 936 N N . GLN A 1 118 ? 11.343 -1.150 -2.370 1.00 93.81 118 GLN A N 1
ATOM 937 C CA . GLN A 1 118 ? 10.615 -1.653 -1.215 1.00 93.81 118 GLN A CA 1
ATOM 938 C C . GLN A 1 118 ? 10.313 -0.513 -0.255 1.00 93.81 118 GLN A C 1
ATOM 940 O O . GLN A 1 118 ? 11.226 0.205 0.148 1.00 93.81 118 GLN A O 1
ATOM 945 N N . PHE A 1 119 ? 9.057 -0.409 0.173 1.00 93.25 119 PHE A N 1
ATOM 946 C CA . PHE A 1 119 ? 8.685 0.473 1.273 1.00 93.25 119 PHE A CA 1
ATOM 947 C C . PHE A 1 119 ? 7.654 -0.187 2.184 1.00 93.25 119 PHE A C 1
ATOM 949 O O . PHE A 1 119 ? 6.906 -1.078 1.772 1.00 93.25 119 PHE A O 1
ATOM 956 N N . THR A 1 120 ? 7.622 0.270 3.433 1.00 93.81 120 THR A N 1
ATOM 957 C CA . THR A 1 120 ? 6.651 -0.165 4.434 1.00 93.81 120 THR A CA 1
ATOM 958 C C . THR A 1 120 ? 5.829 1.033 4.882 1.00 93.81 120 THR A C 1
ATOM 960 O O . THR A 1 120 ? 6.387 2.084 5.195 1.00 93.81 120 THR A O 1
ATOM 963 N N . SER A 1 121 ? 4.513 0.861 4.923 1.00 93.94 121 SER A N 1
ATOM 964 C CA . SER A 1 121 ? 3.571 1.784 5.548 1.00 93.94 121 SER A CA 1
ATOM 965 C C . SER A 1 121 ? 2.906 1.133 6.756 1.00 93.94 121 SER A C 1
ATOM 967 O O . SER A 1 121 ? 2.975 -0.088 6.932 1.00 93.94 121 SER A O 1
ATOM 969 N N . TYR A 1 122 ? 2.257 1.938 7.591 1.00 93.06 122 TYR A N 1
ATOM 970 C CA . TYR A 1 122 ? 1.369 1.431 8.632 1.00 93.06 122 TYR A CA 1
ATOM 971 C C . TYR A 1 122 ? 0.093 2.259 8.727 1.00 93.06 122 TYR A C 1
ATOM 973 O O . TYR A 1 122 ? 0.093 3.446 8.407 1.00 93.06 122 TYR A O 1
ATOM 981 N N . MET A 1 123 ? -0.994 1.625 9.155 1.00 91.62 123 MET A N 1
ATOM 982 C CA . MET A 1 123 ? -2.299 2.263 9.302 1.00 91.62 123 MET A CA 1
ATOM 983 C C . MET A 1 123 ? -2.667 2.422 10.774 1.00 91.62 123 MET A C 1
ATOM 985 O O . MET A 1 123 ? -2.415 1.525 11.583 1.00 91.62 123 MET A O 1
ATOM 989 N N . ARG A 1 124 ? -3.277 3.562 11.106 1.00 88.12 124 ARG A N 1
ATOM 990 C CA . ARG A 1 124 ? -3.790 3.873 12.443 1.00 88.12 124 ARG A CA 1
ATOM 991 C C . ARG A 1 124 ? -5.051 4.727 12.342 1.00 88.12 124 ARG A C 1
ATOM 993 O O . ARG A 1 124 ? -5.175 5.542 11.432 1.00 88.12 124 ARG A O 1
ATOM 1000 N N . GLU A 1 125 ? -5.947 4.563 13.305 1.00 89.00 125 GLU A N 1
ATOM 1001 C CA . GLU A 1 125 ? -7.083 5.460 13.514 1.00 89.00 125 GLU A CA 1
ATOM 1002 C C . GLU A 1 125 ? -6.627 6.835 14.046 1.00 89.00 125 GLU A C 1
ATOM 1004 O O . GLU A 1 125 ? -5.817 6.919 14.974 1.00 89.00 125 GLU A O 1
ATOM 1009 N N . SER A 1 126 ? -7.117 7.921 13.450 1.00 89.62 126 SER A N 1
ATOM 1010 C CA . SER A 1 126 ? -6.920 9.284 13.953 1.00 89.62 126 SER A CA 1
ATOM 1011 C C . SER A 1 126 ? -7.819 9.554 15.164 1.00 89.62 126 SER A C 1
ATOM 1013 O O . SER A 1 126 ? -8.810 8.866 15.386 1.00 89.62 126 SER A O 1
ATOM 1015 N N . GLU A 1 127 ? -7.538 10.614 15.925 1.00 88.62 127 GLU A N 1
ATOM 1016 C CA . GLU A 1 127 ? -8.419 11.061 17.022 1.00 88.62 127 GLU A CA 1
ATOM 1017 C C . GLU A 1 127 ? -9.836 11.427 16.544 1.00 88.62 127 GLU A C 1
ATOM 1019 O O . GLU A 1 127 ? -10.774 11.450 17.336 1.00 88.62 127 GLU A O 1
ATOM 1024 N N . LYS A 1 128 ? -9.999 11.695 15.242 1.00 90.25 128 LYS A N 1
ATOM 1025 C CA . LYS A 1 128 ? -11.281 12.009 14.600 1.00 90.25 128 LYS A CA 1
ATOM 1026 C C . LYS A 1 128 ? -11.992 10.773 14.033 1.00 90.25 128 LYS A C 1
ATOM 1028 O O . LYS A 1 128 ? -13.039 10.926 13.413 1.00 90.25 128 LYS A O 1
ATOM 1033 N N . GLY A 1 129 ? -11.436 9.573 14.217 1.00 86.06 129 GLY A N 1
ATOM 1034 C CA . GLY A 1 129 ? -12.001 8.325 13.697 1.00 86.06 129 GLY A CA 1
ATOM 1035 C C . GLY A 1 129 ? -11.706 8.062 12.217 1.00 86.06 129 GLY A C 1
ATOM 1036 O O . GLY A 1 129 ? -12.441 7.327 11.569 1.00 86.06 129 GLY A O 1
ATOM 1037 N N . GLU A 1 130 ? -10.655 8.657 11.647 1.00 89.94 130 GLU A N 1
ATOM 1038 C CA . GLU A 1 130 ? -10.253 8.422 10.250 1.00 89.94 130 GLU A CA 1
ATOM 1039 C C . GLU A 1 130 ? -9.182 7.329 10.169 1.00 89.94 130 GLU A C 1
ATOM 1041 O O . GLU A 1 130 ? -8.373 7.193 11.085 1.00 89.94 130 GLU A O 1
ATOM 1046 N N . VAL A 1 131 ? -9.085 6.598 9.053 1.00 90.50 131 VAL A N 1
ATOM 1047 C CA . VAL A 1 131 ? -7.896 5.765 8.798 1.00 90.50 131 VAL A CA 1
ATOM 1048 C C . VAL A 1 131 ? -6.807 6.617 8.167 1.00 90.50 131 VAL A C 1
ATOM 1050 O O . VAL A 1 131 ? -6.983 7.132 7.064 1.00 90.50 131 VAL A O 1
ATOM 1053 N N . LEU A 1 132 ? -5.652 6.694 8.821 1.00 92.19 132 LEU A N 1
ATOM 1054 C CA . LEU A 1 132 ? -4.452 7.322 8.280 1.00 92.19 132 LEU A CA 1
ATOM 1055 C C . LEU A 1 132 ? -3.414 6.254 7.935 1.00 92.19 132 LEU A C 1
ATOM 1057 O O . LEU A 1 132 ? -3.100 5.400 8.766 1.00 92.19 132 LEU A O 1
ATOM 1061 N N . GLU A 1 133 ? -2.867 6.314 6.719 1.00 92.31 133 GLU A N 1
ATOM 1062 C CA . GLU A 1 133 ? -1.713 5.512 6.303 1.00 92.31 133 GLU A CA 1
ATOM 1063 C C . GLU A 1 133 ? -0.449 6.375 6.357 1.00 92.31 133 GLU A C 1
ATOM 1065 O O . GLU A 1 133 ? -0.345 7.404 5.692 1.00 92.31 133 GLU A O 1
ATOM 1070 N N . TYR A 1 134 ? 0.516 5.945 7.162 1.00 92.06 134 TYR A N 1
ATOM 1071 C CA . TYR A 1 134 ? 1.783 6.631 7.366 1.00 92.06 134 TYR A CA 1
ATOM 1072 C C . TYR A 1 134 ? 2.878 5.979 6.525 1.00 92.06 134 TYR A C 1
ATOM 1074 O O . TYR A 1 134 ? 3.004 4.751 6.484 1.00 92.06 134 TYR A O 1
ATOM 1082 N N . VAL A 1 135 ? 3.690 6.815 5.878 1.00 90.25 135 VAL A N 1
ATOM 1083 C CA . VAL A 1 135 ? 4.840 6.424 5.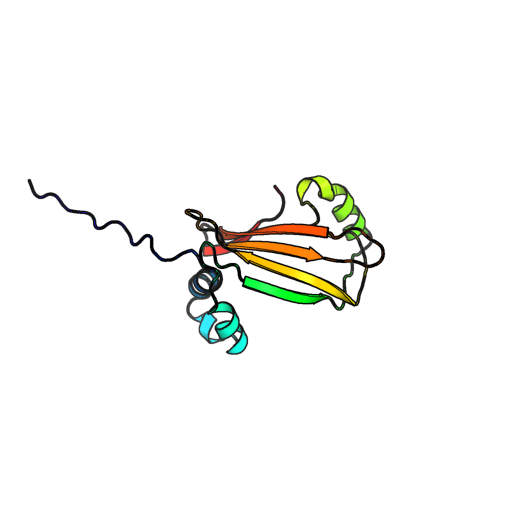055 1.00 90.25 135 VAL A CA 1
ATOM 1084 C C . VAL A 1 135 ? 6.053 7.267 5.423 1.00 90.25 135 VAL A C 1
ATOM 1086 O O . VAL A 1 135 ? 5.911 8.429 5.795 1.00 90.25 135 VAL A O 1
ATOM 1089 N N . GLY A 1 136 ? 7.243 6.691 5.261 1.00 75.69 136 GLY A N 1
ATOM 1090 C CA . GLY A 1 136 ? 8.491 7.344 5.645 1.00 75.69 136 GLY A CA 1
ATOM 1091 C C . GLY A 1 136 ? 8.745 7.274 7.150 1.00 75.69 136 GLY A C 1
ATOM 1092 O O . GLY A 1 136 ? 7.873 7.559 7.966 1.00 75.69 136 GLY A O 1
ATOM 1093 N N . MET A 1 137 ? 9.947 6.827 7.499 1.00 58.47 137 MET A N 1
ATOM 1094 C CA . MET A 1 137 ? 10.530 6.852 8.842 1.00 58.47 137 MET A CA 1
ATOM 1095 C C . MET A 1 137 ? 12.028 7.039 8.691 1.00 58.47 137 MET A C 1
ATOM 1097 O O . MET A 1 137 ? 12.616 6.262 7.894 1.00 58.47 137 MET A O 1
#

Foldseek 3Di:
DDPPPDDPDPPPDQAFPLVLCCQLCPPVLVVDDPVVNVVRVDGAHAVRKDKDKDWAAWDDADPVLLVVCVVCCQFQQCPRPSDTAGTWMKMKIWHTHPPDNKIKIWMWTDGPPDDIRIFMWIWDQDPVSDIDIDGGD

Sequence (137 aa):
MNETVREPADLSADPSEGELFRKILGAEWQKLHTDIQARFAKNPSAGKPLYYTGKLSELNCSKMGKLMGYLTMPMIKGALIPHNDADFPVDIQVYSKPNCPFIFKQRIYRLHSRKPIQFTSYMRESEKGEVLEYVGM

Radius of gyration: 18.86 Å; chains: 1; bounding box: 40×32×69 Å

Organism: NCBI:txid652676